Protein AF-A0AAN8IWF1-F1 (afdb_monomer_lite)

Secondary structure (DSSP, 8-state):
---------TT--BTTTB--HHHHHHHHHHHHH-TT---EEE--GGGS-GGGHHHHHHHHHHHHHHTT--TT--EEE--SSS--HHHHHHHHHHHHHH-----------

Sequence (109 aa):
SCCIFYLFIQKVVNASSGIQPQTSEHLLLCSIFCPNKVVIVLNKTDLVKKDEIPAITRKVRKALVALGILENSPIVPLSLVNHTDSTLTELLEVLQNAIFEPHREVSTR

Structure (mmCIF, N/CA/C/O backbone):
data_AF-A0AAN8IWF1-F1
#
_entry.id   AF-A0AAN8IWF1-F1
#
loop_
_atom_site.group_PDB
_atom_site.id
_atom_site.type_symbol
_atom_site.label_atom_id
_atom_site.label_alt_id
_atom_site.label_comp_id
_atom_site.label_asym_id
_atom_site.label_entity_id
_atom_site.label_seq_id
_atom_site.pdbx_PDB_ins_code
_atom_site.Cartn_x
_atom_site.Cartn_y
_atom_site.Cartn_z
_atom_site.occupancy
_atom_site.B_iso_or_equiv
_atom_site.auth_seq_id
_atom_site.auth_comp_id
_a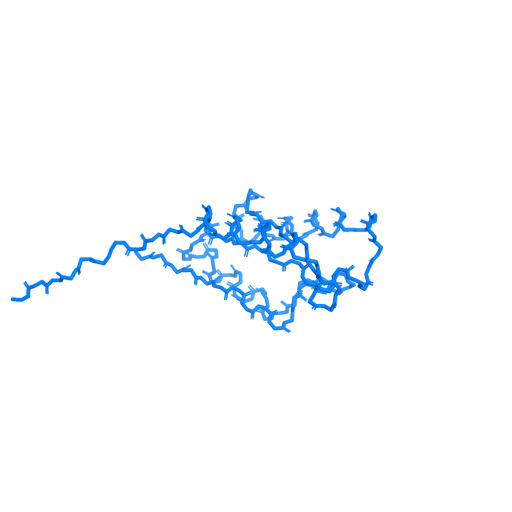tom_site.auth_asym_id
_atom_site.auth_atom_id
_atom_site.pdbx_PDB_model_num
ATOM 1 N N . SER A 1 1 ? -3.160 10.793 21.077 1.00 34.44 1 SER A N 1
ATOM 2 C CA . SER A 1 1 ? -2.132 9.759 20.842 1.00 34.44 1 SER A CA 1
ATOM 3 C C . SER A 1 1 ? -2.147 9.341 19.383 1.00 34.44 1 SER A C 1
ATOM 5 O O . SER A 1 1 ? -3.028 8.599 18.982 1.00 34.44 1 SER A O 1
ATOM 7 N N . CYS A 1 2 ? -1.259 9.901 18.561 1.00 35.41 2 CYS A N 1
ATOM 8 C CA . CYS A 1 2 ? -1.181 9.610 17.129 1.00 35.41 2 CYS A CA 1
ATOM 9 C C . CYS A 1 2 ? 0.182 8.974 16.869 1.00 35.41 2 CYS A C 1
ATOM 11 O O . CYS A 1 2 ? 1.195 9.668 16.902 1.00 35.41 2 CYS A O 1
ATOM 13 N N . CYS A 1 3 ? 0.215 7.656 16.693 1.00 37.66 3 CYS A N 1
ATOM 14 C CA . CYS A 1 3 ? 1.441 6.975 16.315 1.00 37.66 3 CYS A CA 1
ATOM 15 C C . CYS A 1 3 ? 1.623 7.149 14.809 1.00 37.66 3 CYS A C 1
ATOM 17 O O . CYS A 1 3 ? 1.001 6.444 14.020 1.00 37.66 3 CYS A O 1
ATOM 19 N N . ILE A 1 4 ? 2.463 8.101 14.406 1.00 40.66 4 ILE A N 1
ATOM 20 C CA . ILE A 1 4 ? 3.028 8.106 13.057 1.00 40.66 4 ILE A CA 1
ATOM 21 C C . ILE A 1 4 ? 4.059 6.980 13.057 1.00 40.66 4 ILE A C 1
ATOM 23 O O . ILE A 1 4 ? 5.245 7.200 13.298 1.00 40.66 4 ILE A O 1
ATOM 27 N N . PHE A 1 5 ? 3.603 5.743 12.869 1.00 42.16 5 PHE A N 1
ATOM 28 C CA . PHE A 1 5 ? 4.525 4.683 12.512 1.00 42.16 5 PHE A CA 1
ATOM 29 C C . PHE A 1 5 ? 4.904 4.936 11.061 1.00 42.16 5 PHE A C 1
ATOM 31 O O . PHE A 1 5 ? 4.207 4.534 10.131 1.00 42.16 5 PHE A O 1
ATOM 38 N N . TYR A 1 6 ? 6.028 5.642 10.890 1.00 40.88 6 TYR A N 1
ATOM 39 C CA . TYR A 1 6 ? 6.874 5.452 9.726 1.00 40.88 6 TYR A CA 1
ATOM 40 C C . TYR A 1 6 ? 7.138 3.963 9.675 1.00 40.88 6 TYR A C 1
ATOM 42 O O . TYR A 1 6 ? 7.939 3.417 10.434 1.00 40.88 6 TYR A O 1
ATOM 50 N N . LEU A 1 7 ? 6.375 3.299 8.826 1.00 37.69 7 LEU A N 1
ATOM 51 C CA . LEU A 1 7 ? 6.566 1.916 8.507 1.00 37.69 7 LEU A CA 1
ATOM 52 C C . LEU A 1 7 ? 7.874 1.876 7.704 1.00 37.69 7 LEU A C 1
ATOM 54 O O . LEU A 1 7 ? 7.876 1.841 6.476 1.00 37.69 7 LEU A O 1
ATOM 58 N N . PHE A 1 8 ? 9.003 1.951 8.417 1.00 32.53 8 PHE A N 1
ATOM 59 C CA . PHE A 1 8 ? 10.339 1.629 7.934 1.00 32.53 8 PHE A CA 1
ATOM 60 C C . PHE A 1 8 ? 10.334 0.121 7.714 1.00 32.53 8 PHE A C 1
ATOM 62 O O . PHE A 1 8 ? 10.904 -0.672 8.464 1.00 32.53 8 PHE A O 1
ATOM 69 N N . ILE A 1 9 ? 9.587 -0.301 6.697 1.00 35.97 9 ILE A N 1
ATOM 70 C CA . ILE A 1 9 ? 9.615 -1.667 6.249 1.00 35.97 9 ILE A CA 1
ATOM 71 C C . ILE A 1 9 ? 10.979 -1.831 5.563 1.00 35.97 9 ILE A C 1
ATOM 73 O O . ILE A 1 9 ? 11.116 -1.684 4.352 1.00 35.97 9 ILE A O 1
ATOM 77 N N . GLN A 1 10 ? 12.001 -2.189 6.339 1.00 32.75 10 GLN A N 1
ATOM 78 C CA . GLN A 1 10 ? 13.309 -2.619 5.828 1.00 32.75 10 GLN A CA 1
ATOM 79 C C . GLN A 1 10 ? 13.187 -3.823 4.863 1.00 32.75 10 GLN A C 1
ATOM 81 O O . GLN A 1 10 ? 14.111 -4.134 4.114 1.00 32.75 10 GLN A O 1
ATOM 86 N N . LYS A 1 11 ? 12.021 -4.482 4.811 1.00 34.47 11 LYS A N 1
ATOM 87 C CA . LYS A 1 11 ? 11.655 -5.494 3.810 1.00 34.47 11 LYS A CA 1
ATOM 88 C C . LYS A 1 11 ? 10.257 -5.273 3.247 1.00 34.47 11 LYS A C 1
ATOM 90 O O . LYS A 1 11 ? 9.315 -5.963 3.633 1.00 34.47 11 LYS A O 1
ATOM 95 N N . VAL A 1 12 ? 10.105 -4.208 2.452 1.00 45.94 12 VAL A N 1
ATOM 96 C CA . VAL A 1 12 ? 8.838 -3.859 1.789 1.00 45.94 12 VAL A CA 1
ATOM 97 C C . VAL A 1 12 ? 8.263 -5.117 1.168 1.00 45.94 12 VAL A C 1
ATOM 99 O O . VAL A 1 12 ? 9.041 -5.963 0.723 1.00 45.94 12 VAL A O 1
ATOM 102 N N . VAL A 1 13 ? 6.926 -5.224 1.168 1.00 48.59 13 VAL A N 1
ATOM 103 C CA . VAL A 1 13 ? 6.169 -6.062 0.234 1.00 48.59 13 VAL A CA 1
ATOM 104 C C . VAL A 1 13 ? 6.947 -6.128 -1.068 1.00 48.59 13 VAL A C 1
ATOM 106 O O . VAL A 1 13 ? 6.933 -5.183 -1.855 1.00 48.59 13 VAL A O 1
ATOM 109 N N . ASN A 1 14 ? 7.721 -7.193 -1.246 1.00 51.78 14 ASN A N 1
ATOM 110 C CA . ASN A 1 14 ? 8.544 -7.281 -2.427 1.00 51.78 14 ASN A CA 1
ATOM 111 C C . ASN A 1 14 ? 7.519 -7.403 -3.541 1.00 51.78 14 ASN A C 1
ATOM 113 O O . ASN A 1 14 ? 6.623 -8.246 -3.450 1.00 51.78 14 ASN A O 1
ATOM 117 N N . ALA A 1 15 ? 7.590 -6.541 -4.543 1.00 52.22 15 ALA A N 1
ATOM 118 C CA . ALA A 1 15 ? 6.641 -6.569 -5.640 1.00 52.22 15 ALA A CA 1
ATOM 119 C C . ALA A 1 15 ? 6.571 -7.989 -6.268 1.00 52.22 15 ALA A C 1
ATOM 121 O O . ALA A 1 15 ? 5.514 -8.439 -6.701 1.00 52.22 15 ALA A O 1
ATOM 122 N N . SER A 1 16 ? 7.667 -8.750 -6.147 1.00 52.53 16 SER A N 1
ATOM 123 C CA . SER A 1 16 ? 7.775 -10.179 -6.457 1.00 52.53 16 SER A CA 1
ATOM 124 C C . SER A 1 16 ? 7.297 -11.161 -5.357 1.00 52.53 16 SER A C 1
ATOM 126 O O . SER A 1 16 ? 6.854 -12.257 -5.688 1.00 52.53 16 SER A O 1
ATOM 128 N N . SER A 1 17 ? 7.366 -10.825 -4.059 1.00 56.25 17 SER A N 1
ATOM 129 C CA . SER A 1 17 ? 7.201 -11.788 -2.940 1.00 56.25 17 SER A CA 1
ATOM 130 C C . SER A 1 17 ? 6.068 -11.486 -1.942 1.00 56.25 17 SER A C 1
ATOM 132 O O . SER A 1 17 ? 5.880 -12.253 -1.002 1.00 56.25 17 SER A O 1
ATOM 134 N N . GLY A 1 18 ? 5.296 -10.408 -2.115 1.00 62.03 18 GLY A N 1
ATOM 135 C CA . GLY A 1 18 ? 4.153 -10.096 -1.244 1.00 62.03 18 GLY A CA 1
ATOM 136 C C . GLY A 1 18 ? 4.532 -9.661 0.182 1.00 62.03 18 GLY A C 1
ATOM 137 O O . GLY A 1 18 ? 5.675 -9.289 0.447 1.00 62.03 18 GLY A O 1
ATOM 138 N N . ILE A 1 19 ? 3.548 -9.653 1.093 1.00 65.31 19 ILE A N 1
ATOM 139 C CA . ILE A 1 19 ? 3.676 -9.148 2.476 1.00 65.31 19 ILE A CA 1
ATOM 140 C C . ILE A 1 19 ? 4.532 -10.099 3.319 1.00 65.31 19 ILE A C 1
ATOM 142 O O . ILE A 1 19 ? 4.273 -11.298 3.366 1.00 65.31 19 ILE A O 1
ATOM 146 N N . GLN A 1 20 ? 5.553 -9.560 3.986 1.00 69.38 20 GLN A N 1
ATOM 147 C CA . GLN A 1 20 ? 6.478 -10.332 4.820 1.00 69.38 20 GLN A CA 1
ATOM 148 C C . GLN A 1 20 ? 5.949 -10.483 6.262 1.00 69.38 20 GLN A C 1
ATOM 150 O O . GLN A 1 20 ? 5.217 -9.607 6.721 1.00 69.38 20 GLN A O 1
ATOM 155 N N . PRO A 1 21 ? 6.354 -11.521 7.023 1.00 66.06 21 PRO A N 1
ATOM 156 C CA . PRO A 1 21 ? 5.869 -11.753 8.393 1.00 66.06 21 PRO A CA 1
ATOM 157 C C . PRO A 1 21 ? 6.037 -10.543 9.328 1.00 66.06 21 PRO A C 1
ATOM 159 O O . PRO A 1 21 ? 5.099 -10.153 10.015 1.00 66.06 21 PRO A O 1
ATOM 162 N N . GLN A 1 22 ? 7.191 -9.869 9.264 1.00 65.81 22 GLN A N 1
ATOM 163 C CA . GLN A 1 22 ? 7.459 -8.652 10.042 1.00 65.81 22 GLN A CA 1
ATOM 164 C C . GLN A 1 22 ? 6.539 -7.482 9.646 1.00 65.81 22 GLN A C 1
ATOM 166 O O . GLN A 1 22 ? 6.186 -6.644 10.474 1.00 65.81 22 GLN A O 1
ATOM 171 N N . THR A 1 23 ? 6.149 -7.405 8.371 1.00 67.25 23 THR A N 1
ATOM 172 C CA . THR A 1 23 ? 5.182 -6.415 7.882 1.00 67.25 23 THR A CA 1
ATOM 173 C C . THR A 1 23 ? 3.797 -6.701 8.450 1.00 67.25 23 THR A C 1
ATOM 175 O O . THR A 1 23 ? 3.120 -5.771 8.873 1.00 67.25 23 THR A O 1
ATOM 178 N N . SER A 1 24 ? 3.396 -7.971 8.528 1.00 71.12 24 SER A N 1
ATOM 179 C CA . SER A 1 24 ? 2.113 -8.372 9.112 1.00 71.12 24 SER A CA 1
ATOM 180 C C . SER A 1 24 ? 2.001 -8.008 10.596 1.00 71.12 24 SER A C 1
ATOM 182 O O . SER A 1 24 ? 0.965 -7.492 11.004 1.00 71.12 24 SER A O 1
ATOM 184 N N . GLU A 1 25 ? 3.060 -8.201 11.390 1.00 71.75 25 GLU A N 1
ATOM 185 C CA . GLU A 1 25 ? 3.076 -7.823 12.816 1.00 71.75 25 GLU A CA 1
ATOM 186 C C . GLU A 1 25 ? 2.897 -6.312 13.021 1.00 71.75 25 GLU A C 1
ATOM 188 O O . GLU A 1 25 ? 2.057 -5.880 13.813 1.00 71.75 25 GLU A O 1
ATOM 193 N N . HIS A 1 26 ? 3.630 -5.489 12.267 1.00 70.44 26 HIS A N 1
ATOM 194 C CA . HIS A 1 26 ? 3.481 -4.035 12.358 1.00 70.44 26 HIS A CA 1
ATOM 195 C C . HIS A 1 26 ? 2.109 -3.559 11.875 1.00 70.44 26 HIS A C 1
ATOM 197 O O . HIS A 1 26 ? 1.531 -2.652 12.473 1.00 70.44 26 HIS A O 1
ATOM 203 N N . LEU A 1 27 ? 1.567 -4.166 10.815 1.00 71.25 27 LEU A N 1
ATOM 204 C CA . LEU A 1 27 ? 0.229 -3.836 10.326 1.00 71.25 27 LEU A CA 1
ATOM 205 C C . LEU A 1 27 ? -0.858 -4.221 11.336 1.00 71.25 27 LEU A C 1
ATOM 207 O O . LEU A 1 27 ? -1.814 -3.466 11.499 1.00 71.25 27 LEU A O 1
ATOM 211 N N . LEU A 1 28 ? -0.697 -5.333 12.060 1.00 75.31 28 LEU A N 1
ATOM 212 C CA . LEU A 1 28 ? -1.608 -5.720 13.138 1.00 75.31 28 LEU A CA 1
ATOM 213 C C . LEU A 1 28 ? -1.613 -4.682 14.270 1.00 75.31 28 LEU A C 1
ATOM 215 O O . LEU A 1 28 ? -2.679 -4.264 14.715 1.00 75.31 28 LEU A O 1
ATOM 219 N N . LEU A 1 29 ? -0.440 -4.200 14.691 1.00 74.56 29 LEU A N 1
ATOM 220 C CA . LEU A 1 29 ? -0.351 -3.110 15.670 1.00 74.56 29 LEU A CA 1
ATOM 221 C C . LEU A 1 29 ? -1.014 -1.828 15.143 1.00 74.56 29 LEU A C 1
ATOM 223 O O . LEU A 1 29 ? -1.774 -1.181 15.863 1.00 74.56 29 LEU A O 1
ATOM 227 N N . CYS A 1 30 ? -0.776 -1.475 13.877 1.00 71.56 30 CYS A N 1
ATOM 228 C CA . CYS A 1 30 ? -1.394 -0.299 13.262 1.00 71.56 30 CYS A CA 1
ATOM 229 C C . CYS A 1 30 ? -2.922 -0.408 13.219 1.00 71.56 30 CYS A C 1
ATOM 231 O O . CYS A 1 30 ? -3.594 0.577 13.502 1.00 71.56 30 CYS A O 1
ATOM 233 N N . SER A 1 31 ?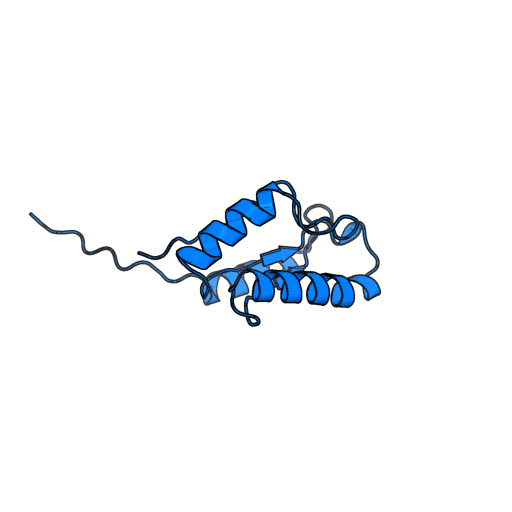 -3.464 -1.590 12.926 1.00 72.88 31 SER A N 1
ATOM 234 C CA . SER A 1 31 ? -4.906 -1.850 12.950 1.00 72.88 31 SER A CA 1
ATOM 235 C C . SER A 1 31 ? -5.532 -1.579 14.321 1.00 72.88 31 SER A C 1
ATOM 237 O O . SER A 1 31 ? -6.608 -0.994 14.414 1.00 72.88 31 SER A O 1
ATOM 239 N N . ILE A 1 32 ? -4.829 -1.934 15.398 1.00 76.38 32 ILE A N 1
ATOM 240 C CA . ILE A 1 32 ? -5.330 -1.757 16.764 1.00 76.38 32 ILE A CA 1
ATOM 241 C C . ILE A 1 32 ? -5.235 -0.290 17.204 1.00 76.38 32 ILE A C 1
ATOM 243 O O . ILE A 1 32 ? -6.171 0.245 17.795 1.00 76.38 32 ILE A O 1
ATOM 247 N N . PHE A 1 33 ? -4.107 0.374 16.936 1.00 74.06 33 PHE A N 1
ATOM 248 C CA . PHE A 1 33 ? -3.837 1.703 17.493 1.00 74.06 33 PHE A CA 1
ATOM 249 C C . PHE A 1 33 ? -4.257 2.862 16.589 1.00 74.06 33 PHE A C 1
ATOM 251 O O . PHE A 1 33 ? -4.647 3.915 17.093 1.00 74.06 33 PHE A O 1
ATOM 258 N N . CYS A 1 34 ? -4.109 2.725 15.272 1.00 70.25 34 CYS A N 1
ATOM 259 C CA . CYS A 1 34 ? -4.245 3.812 14.299 1.00 70.25 34 CYS A CA 1
ATOM 260 C C . CYS A 1 34 ? -4.700 3.295 12.909 1.00 70.25 34 CYS A C 1
ATOM 262 O O . CYS A 1 34 ? -4.051 3.615 11.909 1.00 70.25 34 CYS A O 1
ATOM 264 N N . PRO A 1 35 ? -5.822 2.552 12.794 1.00 72.50 35 PRO A N 1
ATOM 265 C CA . PRO A 1 35 ? -6.235 1.910 11.535 1.00 72.50 35 PRO A CA 1
ATOM 266 C C . PRO A 1 35 ? -6.510 2.908 10.400 1.00 72.50 35 PRO A C 1
ATOM 268 O O . PRO A 1 35 ? -6.444 2.561 9.221 1.00 72.50 35 PRO A O 1
ATOM 271 N N . ASN A 1 36 ? -6.779 4.167 10.758 1.00 71.31 36 ASN A N 1
ATOM 272 C CA . ASN A 1 36 ? -7.151 5.222 9.821 1.00 71.31 36 ASN A CA 1
ATOM 273 C C . ASN A 1 36 ? -5.966 6.092 9.377 1.00 71.31 36 ASN A C 1
ATOM 275 O O . ASN A 1 36 ? -6.149 7.003 8.574 1.00 71.31 36 ASN A O 1
ATOM 279 N N . LYS A 1 37 ? -4.767 5.867 9.929 1.00 72.81 37 LYS A N 1
ATOM 280 C CA . LYS A 1 37 ? -3.593 6.733 9.737 1.00 72.81 37 LYS A CA 1
ATOM 281 C C . LYS A 1 37 ? -2.375 5.928 9.297 1.00 72.81 37 LYS A C 1
ATOM 283 O O . LYS A 1 37 ? -1.320 5.979 9.920 1.00 72.81 37 LYS A O 1
ATOM 288 N N . VAL A 1 38 ? -2.546 5.157 8.227 1.00 75.06 38 VAL A N 1
ATOM 289 C CA . VAL A 1 38 ? -1.495 4.305 7.664 1.00 75.06 38 VAL A CA 1
ATOM 290 C C . VAL A 1 38 ? -1.188 4.751 6.240 1.00 75.06 38 VAL A C 1
ATOM 292 O O . VAL A 1 38 ? -2.082 4.762 5.394 1.00 75.06 38 VAL A O 1
ATOM 295 N N . VAL A 1 39 ? 0.080 5.080 5.988 1.00 79.19 39 VAL A N 1
ATOM 296 C CA . VAL A 1 39 ? 0.647 5.298 4.651 1.00 79.19 39 VAL A CA 1
ATOM 297 C C . VAL A 1 39 ? 1.505 4.089 4.311 1.00 79.19 39 VAL A C 1
ATOM 299 O O . VAL A 1 39 ? 2.345 3.679 5.112 1.00 79.19 39 VAL A O 1
ATOM 302 N N . ILE A 1 40 ? 1.302 3.511 3.131 1.00 80.75 40 ILE A N 1
ATOM 303 C CA . ILE A 1 40 ? 2.073 2.363 2.662 1.00 80.75 40 ILE A CA 1
ATOM 304 C C . ILE A 1 40 ? 2.978 2.796 1.522 1.00 80.75 40 ILE A C 1
ATOM 306 O O . ILE A 1 40 ? 2.552 3.438 0.568 1.00 80.75 40 ILE A O 1
ATOM 310 N N . VAL A 1 41 ? 4.233 2.380 1.596 1.00 81.50 41 VAL A N 1
ATOM 311 C CA . VAL A 1 41 ? 5.213 2.581 0.535 1.00 81.50 41 VAL A CA 1
ATOM 312 C C . VAL A 1 41 ? 5.529 1.231 -0.098 1.00 81.50 41 VAL A C 1
ATOM 314 O O . VAL A 1 41 ? 5.955 0.308 0.597 1.00 81.50 41 VAL A O 1
ATOM 317 N N . LEU A 1 42 ? 5.342 1.112 -1.415 1.00 79.19 42 LEU A N 1
ATOM 318 C CA . LEU A 1 42 ? 5.766 -0.048 -2.202 1.00 79.19 42 LEU A CA 1
ATOM 319 C C . LEU A 1 42 ? 7.133 0.240 -2.820 1.00 79.19 42 LEU A C 1
ATOM 321 O O . LEU A 1 42 ? 7.227 0.790 -3.908 1.00 79.19 42 LEU A O 1
ATOM 325 N N . ASN A 1 43 ? 8.198 -0.112 -2.112 1.00 76.19 43 ASN A N 1
ATOM 326 C CA . ASN A 1 43 ? 9.573 -0.032 -2.592 1.00 76.19 43 ASN A CA 1
ATOM 327 C C . ASN A 1 43 ? 9.931 -1.179 -3.565 1.00 76.19 43 ASN A C 1
ATOM 329 O O . ASN A 1 43 ? 9.258 -2.209 -3.615 1.00 76.19 43 ASN A O 1
ATOM 333 N N . LYS A 1 44 ? 11.061 -1.032 -4.265 1.00 75.88 44 LYS A N 1
ATOM 334 C CA . LYS A 1 44 ? 11.626 -1.979 -5.242 1.00 75.88 44 LYS A CA 1
ATOM 335 C C . LYS A 1 44 ? 10.733 -2.216 -6.457 1.00 75.88 44 LYS A C 1
ATOM 337 O O . LYS A 1 44 ? 10.697 -3.308 -7.021 1.00 75.88 44 LYS A O 1
ATOM 342 N N . THR A 1 45 ? 9.988 -1.190 -6.856 1.00 79.06 45 THR A N 1
ATOM 343 C CA . THR A 1 45 ? 9.156 -1.236 -8.069 1.00 79.06 45 THR A CA 1
ATOM 344 C C . THR A 1 45 ? 9.977 -1.415 -9.346 1.00 79.06 45 THR A C 1
ATOM 346 O O . THR A 1 45 ? 9.433 -1.862 -10.346 1.00 79.06 45 THR A O 1
ATOM 349 N N . ASP A 1 46 ? 11.289 -1.165 -9.298 1.00 77.50 46 ASP A N 1
ATOM 350 C CA . ASP A 1 46 ? 12.255 -1.485 -10.355 1.00 77.50 46 ASP A CA 1
ATOM 351 C C . ASP A 1 46 ? 12.380 -2.989 -10.654 1.00 77.50 46 ASP A C 1
ATOM 353 O O . ASP A 1 46 ? 12.755 -3.357 -11.764 1.00 77.50 46 ASP A O 1
ATOM 357 N N . LEU A 1 47 ? 12.031 -3.863 -9.702 1.00 78.62 47 LEU A N 1
ATOM 358 C CA . LEU A 1 47 ? 12.109 -5.319 -9.871 1.00 78.62 47 LEU A CA 1
ATOM 359 C C . LEU A 1 47 ? 10.875 -5.931 -10.551 1.00 78.62 47 LEU A C 1
ATOM 361 O O . LEU A 1 47 ? 10.832 -7.145 -10.753 1.00 78.62 47 LEU A O 1
ATOM 365 N N . VAL A 1 48 ? 9.859 -5.128 -10.874 1.00 78.12 48 VAL A N 1
ATOM 366 C CA . VAL A 1 48 ? 8.616 -5.583 -11.516 1.00 78.12 48 VAL A CA 1
ATOM 367 C C . VAL A 1 48 ? 8.258 -4.710 -12.708 1.00 78.12 48 VAL A C 1
ATOM 369 O O . VAL A 1 48 ? 8.697 -3.567 -12.824 1.00 78.12 48 VAL A O 1
ATOM 372 N N . LYS A 1 49 ? 7.438 -5.234 -13.622 1.00 80.06 49 LYS A N 1
ATOM 373 C CA . LYS A 1 49 ? 6.984 -4.449 -14.773 1.00 80.06 49 LYS A CA 1
ATOM 374 C C . LYS A 1 49 ? 5.947 -3.419 -14.327 1.00 80.06 49 LYS A C 1
ATOM 376 O O . LYS A 1 49 ? 5.139 -3.682 -13.437 1.00 80.06 49 LYS A O 1
ATOM 381 N N . LYS A 1 50 ? 5.914 -2.259 -14.993 1.00 81.50 50 LYS A N 1
ATOM 382 C CA . LYS A 1 50 ? 4.954 -1.180 -14.686 1.00 81.50 50 LYS A CA 1
ATOM 383 C C . LYS A 1 50 ? 3.498 -1.658 -14.711 1.00 81.50 50 LYS A C 1
ATOM 385 O O . LYS A 1 50 ? 2.724 -1.273 -13.841 1.00 81.50 50 LYS A O 1
ATOM 390 N N . ASP A 1 51 ? 3.156 -2.558 -15.630 1.00 86.50 51 ASP A N 1
ATOM 391 C CA . ASP A 1 51 ? 1.802 -3.114 -15.764 1.00 86.50 51 ASP A CA 1
ATOM 392 C C . ASP A 1 51 ? 1.411 -4.063 -14.615 1.00 86.50 51 ASP A C 1
ATOM 394 O O . ASP A 1 51 ? 0.230 -4.338 -14.396 1.00 86.50 51 ASP A O 1
ATOM 398 N N . GLU A 1 52 ? 2.384 -4.554 -13.841 1.00 82.50 52 GLU A N 1
ATOM 399 C CA . GLU A 1 52 ? 2.148 -5.415 -12.677 1.00 82.50 52 GLU A CA 1
ATOM 400 C C . GLU A 1 52 ? 1.871 -4.605 -11.404 1.00 82.50 52 GLU A C 1
ATOM 402 O O . GLU A 1 52 ? 1.205 -5.102 -10.489 1.00 82.50 52 GLU A O 1
ATOM 407 N N . ILE A 1 53 ? 2.316 -3.343 -11.353 1.00 82.94 53 ILE A N 1
ATOM 408 C CA . ILE A 1 53 ? 2.155 -2.457 -10.191 1.00 82.94 53 ILE A CA 1
ATOM 409 C C . ILE A 1 53 ? 0.678 -2.338 -9.775 1.00 82.94 53 ILE A C 1
ATOM 411 O O . ILE A 1 53 ? 0.391 -2.586 -8.603 1.00 82.94 53 ILE A O 1
ATOM 415 N N . PRO A 1 54 ? -0.297 -2.074 -10.673 1.00 87.50 54 PRO A N 1
ATOM 416 C CA . PRO A 1 54 ? -1.708 -2.001 -10.285 1.00 87.50 54 PRO A CA 1
ATOM 417 C C . PRO A 1 54 ? -2.234 -3.301 -9.659 1.00 87.50 54 PRO A C 1
ATOM 419 O O . PRO A 1 54 ? -3.010 -3.276 -8.699 1.00 87.50 54 PRO A O 1
ATOM 422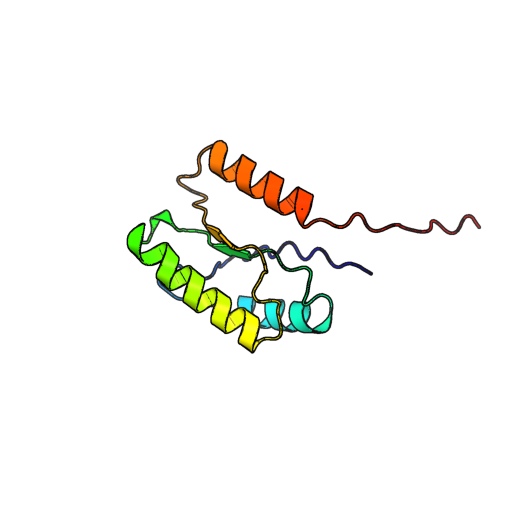 N N . ALA A 1 55 ? -1.799 -4.456 -10.170 1.00 85.12 55 ALA A N 1
ATOM 423 C CA . ALA A 1 55 ? -2.213 -5.754 -9.648 1.00 85.12 55 ALA A CA 1
ATOM 424 C C . ALA A 1 55 ? -1.637 -6.013 -8.247 1.00 85.12 55 ALA A C 1
ATOM 426 O O . ALA A 1 55 ? -2.345 -6.536 -7.380 1.00 85.12 55 ALA A O 1
ATOM 427 N N . ILE A 1 56 ? -0.382 -5.624 -8.014 1.00 82.94 56 ILE A N 1
ATOM 428 C CA . ILE A 1 56 ? 0.297 -5.724 -6.717 1.00 82.94 56 ILE A CA 1
ATOM 429 C C . ILE A 1 56 ? -0.343 -4.768 -5.711 1.00 82.94 56 ILE A C 1
ATOM 431 O O . ILE A 1 56 ? -0.733 -5.202 -4.628 1.00 82.94 56 ILE A O 1
ATOM 435 N N . THR A 1 57 ? -0.561 -3.508 -6.091 1.00 84.19 57 THR A N 1
ATOM 436 C CA . THR A 1 57 ? -1.253 -2.505 -5.268 1.00 84.19 57 THR A CA 1
ATOM 437 C C . THR A 1 57 ? -2.630 -2.999 -4.834 1.00 84.19 57 THR A C 1
ATOM 439 O O . THR A 1 57 ? -2.977 -2.920 -3.655 1.00 84.19 57 THR A O 1
ATOM 442 N N . ARG A 1 58 ? -3.399 -3.609 -5.746 1.00 86.94 58 ARG A N 1
ATOM 443 C CA . ARG A 1 58 ? -4.702 -4.205 -5.420 1.00 86.94 58 ARG A CA 1
ATOM 444 C C . ARG A 1 58 ? -4.590 -5.358 -4.418 1.00 86.94 58 ARG A C 1
ATOM 446 O O . ARG A 1 58 ? -5.441 -5.476 -3.539 1.00 86.94 58 ARG A O 1
ATOM 453 N N . LYS A 1 59 ? -3.571 -6.219 -4.532 1.00 83.38 59 LYS A N 1
ATOM 454 C CA . LYS A 1 59 ? -3.331 -7.310 -3.566 1.00 83.38 59 LYS A CA 1
ATOM 455 C C . LYS A 1 59 ? -3.000 -6.760 -2.180 1.00 83.38 59 LYS A C 1
ATOM 457 O O . LYS A 1 59 ? -3.576 -7.219 -1.199 1.00 83.38 59 LYS A O 1
ATOM 462 N N . VAL A 1 60 ? -2.121 -5.762 -2.114 1.00 82.56 60 VAL A N 1
ATOM 463 C CA . VAL A 1 60 ? -1.749 -5.097 -0.858 1.00 82.56 60 VAL A CA 1
ATOM 464 C C . VAL A 1 60 ? -2.973 -4.456 -0.218 1.00 82.56 60 VAL A C 1
ATOM 466 O O . VAL A 1 60 ? -3.247 -4.719 0.946 1.00 82.56 60 VAL A O 1
ATOM 469 N N . ARG A 1 61 ? -3.775 -3.717 -0.989 1.00 85.56 61 ARG A N 1
ATOM 470 C CA . ARG A 1 61 ? -5.011 -3.095 -0.499 1.00 85.56 61 ARG A CA 1
ATOM 471 C C . ARG A 1 61 ? -5.980 -4.109 0.114 1.00 85.56 61 ARG A C 1
ATOM 473 O O . ARG A 1 61 ? -6.464 -3.890 1.217 1.00 85.56 61 ARG A O 1
ATOM 480 N N . LYS A 1 62 ? -6.201 -5.255 -0.539 1.00 85.06 62 LYS A N 1
ATOM 481 C CA . LYS A 1 62 ? -7.040 -6.331 0.021 1.00 85.06 62 LYS A CA 1
ATOM 482 C C . LYS A 1 62 ? -6.514 -6.853 1.358 1.00 85.06 62 LYS A C 1
ATOM 484 O O . LYS A 1 62 ? -7.304 -7.112 2.259 1.00 85.06 62 LYS A O 1
ATOM 489 N N . ALA A 1 63 ? -5.199 -7.002 1.491 1.00 81.12 63 ALA A N 1
ATOM 490 C CA . ALA A 1 63 ? -4.596 -7.447 2.740 1.00 81.12 63 ALA A CA 1
ATOM 491 C C . ALA A 1 63 ? -4.718 -6.399 3.857 1.00 81.12 63 ALA A C 1
ATOM 493 O O . ALA A 1 63 ? -4.981 -6.767 4.995 1.00 81.12 63 ALA A O 1
ATOM 494 N N . LEU A 1 64 ? -4.590 -5.106 3.538 1.00 81.69 64 LEU A N 1
ATOM 495 C CA . LEU A 1 64 ? -4.823 -4.021 4.500 1.00 81.69 64 LEU A CA 1
ATOM 496 C C . LEU A 1 64 ? -6.258 -4.058 5.038 1.00 81.69 64 LEU A C 1
ATOM 498 O O . LEU A 1 64 ? -6.455 -4.044 6.250 1.00 81.69 64 LEU A O 1
ATOM 502 N N . VAL A 1 65 ? -7.244 -4.196 4.147 1.00 86.19 65 VAL A N 1
ATOM 503 C CA . VAL A 1 65 ? -8.662 -4.299 4.529 1.00 86.19 65 VAL A CA 1
ATOM 504 C C . VAL A 1 65 ? -8.916 -5.533 5.394 1.00 86.19 65 VAL A C 1
ATOM 506 O O . VAL A 1 65 ? -9.604 -5.436 6.406 1.00 86.19 65 VAL A O 1
ATOM 509 N N . ALA A 1 66 ? -8.319 -6.680 5.054 1.00 82.88 66 ALA A N 1
ATOM 510 C CA . ALA A 1 66 ? -8.424 -7.897 5.863 1.00 82.88 66 ALA A CA 1
ATOM 511 C C . ALA A 1 66 ? -7.840 -7.728 7.277 1.00 82.88 66 ALA A C 1
ATOM 513 O O . ALA A 1 66 ? -8.283 -8.392 8.209 1.00 82.88 66 ALA A O 1
ATOM 514 N N . LEU A 1 67 ? -6.865 -6.831 7.439 1.00 77.94 67 LEU A N 1
ATOM 515 C CA . LEU A 1 67 ? -6.280 -6.485 8.729 1.00 77.94 67 LEU A CA 1
ATOM 516 C C . LEU A 1 67 ? -7.059 -5.390 9.467 1.00 77.94 67 LEU A C 1
ATOM 518 O O . LEU A 1 67 ? -6.675 -5.064 10.580 1.00 77.94 67 LEU A O 1
ATOM 522 N N . GLY A 1 68 ? -8.134 -4.828 8.903 1.00 81.25 68 GLY A N 1
ATOM 523 C CA . GLY A 1 68 ? -8.920 -3.746 9.513 1.00 81.25 68 GLY A CA 1
ATOM 524 C C . GLY A 1 68 ? -8.353 -2.339 9.287 1.00 81.25 68 GLY A C 1
ATOM 525 O O . GLY A 1 68 ? -8.790 -1.389 9.931 1.00 81.25 68 GLY A O 1
ATOM 526 N N . ILE A 1 69 ? -7.390 -2.189 8.375 1.00 81.38 69 ILE A N 1
ATOM 527 C CA . ILE A 1 69 ? -6.861 -0.888 7.945 1.00 81.38 69 ILE A CA 1
ATOM 528 C C . ILE A 1 69 ? -7.768 -0.319 6.847 1.00 81.38 69 ILE A C 1
ATOM 530 O O . ILE A 1 69 ? -8.315 -1.066 6.031 1.00 81.38 69 ILE A O 1
ATOM 534 N N . LEU A 1 70 ? -7.920 1.008 6.806 1.00 81.19 70 LEU A N 1
ATOM 535 C CA . LEU A 1 70 ? -8.754 1.673 5.805 1.00 81.19 70 LEU A CA 1
ATOM 536 C C . LEU A 1 70 ? -8.321 1.346 4.370 1.00 81.19 70 LEU A C 1
ATOM 538 O O . LEU A 1 70 ? -7.158 1.479 3.994 1.00 81.19 70 LEU A O 1
ATOM 542 N N . GLU A 1 71 ? -9.299 1.026 3.521 1.00 81.06 71 GLU A N 1
ATOM 543 C CA . GLU A 1 71 ? -9.067 0.773 2.094 1.00 81.06 71 GLU A CA 1
ATOM 544 C C . GLU A 1 71 ? -8.453 1.986 1.377 1.00 81.06 71 GLU A C 1
ATOM 546 O O . GLU A 1 71 ? -7.659 1.838 0.448 1.00 81.06 71 GLU A O 1
ATOM 551 N N . ASN A 1 72 ? -8.793 3.190 1.842 1.00 82.75 72 ASN A N 1
ATOM 552 C CA . ASN A 1 72 ? -8.338 4.455 1.274 1.00 82.75 72 ASN A CA 1
ATOM 553 C C . ASN A 1 72 ? -6.943 4.877 1.752 1.00 82.75 72 ASN A C 1
ATOM 555 O O . ASN A 1 72 ? -6.496 5.964 1.393 1.00 82.75 72 ASN A O 1
ATOM 559 N N . SER A 1 73 ? -6.250 4.041 2.533 1.00 82.31 73 SER A N 1
ATOM 560 C CA . SER A 1 73 ? -4.858 4.289 2.898 1.00 82.31 73 SER A CA 1
ATOM 561 C C . SER A 1 73 ? -4.009 4.540 1.643 1.00 82.31 73 SER A C 1
ATOM 563 O O . SER A 1 73 ? -4.062 3.739 0.698 1.00 82.31 73 SER A O 1
ATOM 565 N N . PRO A 1 74 ? -3.235 5.640 1.599 1.00 84.00 74 PRO A N 1
ATOM 566 C CA . PRO A 1 74 ? -2.400 5.954 0.452 1.00 84.00 74 PRO A CA 1
ATOM 567 C C . PRO A 1 74 ? -1.307 4.894 0.287 1.00 84.00 74 PRO A C 1
ATOM 569 O O 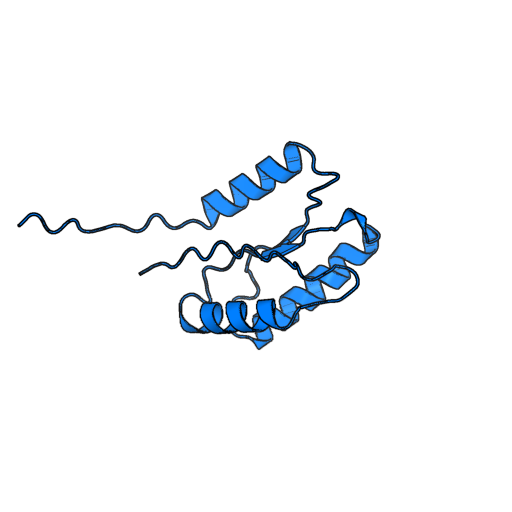. PRO A 1 74 ? -0.669 4.477 1.257 1.00 84.00 74 PRO A O 1
ATOM 572 N N . ILE A 1 75 ? -1.116 4.451 -0.957 1.00 84.44 75 ILE A N 1
ATOM 573 C CA . ILE A 1 75 ? -0.097 3.474 -1.345 1.00 84.44 75 ILE A CA 1
ATOM 574 C C . ILE A 1 75 ? 0.793 4.130 -2.400 1.00 84.44 75 ILE A C 1
ATOM 576 O O . ILE A 1 75 ? 0.334 4.357 -3.516 1.00 84.44 75 ILE A O 1
ATOM 580 N N . VAL A 1 76 ? 2.048 4.414 -2.053 1.00 84.00 76 VAL A N 1
ATOM 581 C CA . VAL A 1 76 ? 3.000 5.114 -2.927 1.00 84.00 76 VAL A CA 1
ATOM 582 C C . VAL A 1 76 ? 4.027 4.120 -3.478 1.00 84.00 76 VAL A C 1
ATOM 584 O O . VAL A 1 76 ? 4.840 3.597 -2.707 1.00 84.00 76 VAL A O 1
ATOM 587 N N . PRO A 1 77 ? 4.001 3.801 -4.784 1.00 81.19 77 PRO A N 1
ATOM 588 C CA . PRO A 1 77 ? 5.038 3.003 -5.422 1.00 81.19 77 PRO A CA 1
ATOM 589 C C . PRO A 1 77 ? 6.314 3.823 -5.616 1.00 81.19 77 PRO A C 1
ATOM 591 O O . PRO A 1 77 ? 6.281 4.906 -6.186 1.00 81.19 77 PRO A O 1
ATOM 594 N N . LEU A 1 78 ? 7.454 3.292 -5.176 1.00 82.75 78 LEU A N 1
ATOM 595 C CA . LEU A 1 78 ? 8.758 3.915 -5.384 1.00 82.75 78 LEU A CA 1
ATOM 596 C C . LEU A 1 78 ? 9.866 2.883 -5.596 1.00 82.75 78 LEU A C 1
ATOM 598 O O . LEU A 1 78 ? 9.726 1.695 -5.299 1.00 82.75 78 LEU A O 1
ATOM 602 N N . SER A 1 79 ? 10.980 3.329 -6.157 1.00 79.50 79 SER A N 1
ATOM 603 C CA . SER A 1 79 ? 12.217 2.558 -6.227 1.00 79.50 79 SER A CA 1
ATOM 604 C C . SER A 1 79 ? 13.299 3.377 -5.556 1.00 79.50 79 SER A C 1
ATOM 606 O O . SER A 1 79 ? 13.600 4.464 -6.023 1.00 79.50 79 SER A O 1
ATOM 608 N N . LEU A 1 80 ? 13.909 2.881 -4.479 1.00 71.94 80 LEU A N 1
ATOM 609 C CA . LEU A 1 80 ? 15.035 3.595 -3.867 1.00 71.94 80 LEU A CA 1
ATOM 610 C C . LEU A 1 80 ? 16.260 3.673 -4.791 1.00 71.94 80 LEU A C 1
ATOM 612 O O . LEU A 1 80 ? 17.073 4.574 -4.623 1.00 71.94 80 LEU A O 1
ATOM 616 N N . VAL A 1 81 ? 16.391 2.763 -5.760 1.00 73.88 81 VAL A N 1
ATOM 617 C CA . VAL A 1 81 ? 17.529 2.736 -6.694 1.00 73.88 81 VAL A CA 1
ATOM 618 C C . VAL A 1 81 ? 17.292 3.675 -7.876 1.00 73.88 81 VAL A C 1
ATOM 620 O O . VAL A 1 81 ? 18.195 4.408 -8.264 1.00 73.88 81 VAL A O 1
ATOM 623 N N . ASN A 1 82 ? 16.065 3.699 -8.403 1.00 74.75 82 ASN A N 1
ATOM 624 C CA . ASN A 1 82 ? 15.703 4.445 -9.610 1.00 74.75 82 ASN A CA 1
ATOM 625 C C . ASN A 1 82 ? 14.701 5.577 -9.313 1.00 74.75 82 ASN A C 1
ATOM 627 O O . ASN A 1 82 ? 13.840 5.868 -10.145 1.00 74.75 82 ASN A O 1
ATOM 631 N N . HIS A 1 83 ? 14.754 6.181 -8.122 1.00 76.50 83 HIS A N 1
ATOM 632 C CA . HIS A 1 83 ? 13.857 7.285 -7.776 1.00 76.50 83 HIS A CA 1
ATOM 633 C C . HIS A 1 83 ? 14.182 8.529 -8.605 1.00 76.50 83 HIS A C 1
ATOM 635 O O . HIS A 1 83 ? 15.339 8.814 -8.907 1.00 76.50 83 HIS A O 1
ATOM 641 N N . THR A 1 84 ? 13.145 9.290 -8.935 1.00 77.75 84 THR A N 1
ATOM 642 C CA . THR A 1 84 ? 13.270 10.653 -9.450 1.00 77.75 84 THR A CA 1
ATOM 643 C C . THR A 1 84 ? 12.840 11.641 -8.374 1.00 77.75 84 THR A C 1
ATOM 645 O O . THR A 1 84 ? 12.056 11.291 -7.486 1.00 77.75 84 THR A O 1
ATOM 648 N N . ASP A 1 85 ? 13.297 12.890 -8.476 1.00 77.50 85 ASP A N 1
ATOM 649 C CA . ASP A 1 85 ? 12.890 13.957 -7.551 1.00 77.50 85 ASP A CA 1
ATOM 650 C C . ASP A 1 85 ? 11.363 14.084 -7.473 1.00 77.50 85 ASP A C 1
ATOM 652 O O . ASP A 1 85 ? 10.808 14.232 -6.390 1.00 77.50 85 ASP A O 1
ATOM 656 N N . SER A 1 86 ? 10.666 13.891 -8.599 1.00 76.50 86 SER A N 1
ATOM 657 C CA . SER A 1 86 ? 9.201 13.893 -8.656 1.00 76.50 86 SER A CA 1
ATOM 658 C C . SER A 1 86 ? 8.540 12.832 -7.769 1.00 76.50 86 SER A C 1
ATOM 660 O O . SER A 1 86 ? 7.524 13.118 -7.143 1.00 76.50 86 SER A O 1
ATOM 662 N N . THR A 1 87 ? 9.106 11.624 -7.668 1.00 77.88 87 THR A N 1
ATOM 663 C CA . THR A 1 87 ? 8.561 10.558 -6.810 1.00 77.88 87 THR A CA 1
ATOM 664 C C . THR A 1 87 ? 8.776 10.874 -5.333 1.00 77.88 87 THR A C 1
ATOM 666 O O . THR A 1 87 ? 7.942 10.546 -4.491 1.00 77.88 87 THR A O 1
ATOM 669 N N . LEU A 1 88 ? 9.895 11.524 -5.002 1.00 81.12 88 LEU A N 1
ATOM 670 C CA . LEU A 1 88 ? 10.150 11.988 -3.642 1.00 81.12 88 LEU A CA 1
ATOM 671 C C . LEU A 1 88 ? 9.210 13.134 -3.267 1.00 81.12 88 LEU A C 1
ATOM 673 O O . LEU A 1 88 ? 8.693 13.139 -2.155 1.00 81.12 88 LEU A O 1
ATOM 677 N N . THR A 1 89 ? 8.941 14.062 -4.187 1.00 84.00 89 THR A N 1
ATOM 678 C CA . THR A 1 89 ? 7.950 15.125 -3.982 1.00 84.00 89 THR A CA 1
ATOM 679 C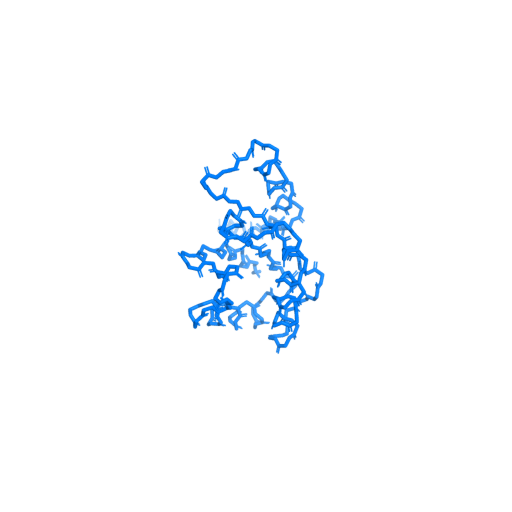 C . THR A 1 89 ? 6.556 14.547 -3.746 1.00 84.00 89 THR A C 1
ATOM 681 O O . THR A 1 89 ? 5.925 14.914 -2.761 1.00 84.00 89 THR A O 1
ATOM 684 N N . GLU A 1 90 ? 6.112 13.582 -4.557 1.00 83.19 90 GLU A N 1
ATOM 685 C CA . GLU A 1 90 ? 4.822 12.900 -4.364 1.00 83.19 90 GLU A CA 1
ATOM 686 C C . GLU A 1 90 ? 4.744 12.216 -2.989 1.00 83.19 90 GLU A C 1
ATOM 688 O O . GLU A 1 90 ? 3.754 12.352 -2.268 1.00 83.19 90 GLU A O 1
ATOM 693 N N . LEU A 1 91 ? 5.814 11.529 -2.571 1.00 82.56 91 LEU A N 1
ATOM 694 C CA . LEU A 1 91 ? 5.880 10.933 -1.238 1.00 82.56 91 LEU A CA 1
ATOM 695 C C . LEU A 1 91 ? 5.788 11.997 -0.137 1.00 82.56 91 LEU A C 1
ATOM 697 O O . LEU A 1 91 ? 5.072 11.795 0.842 1.00 82.56 91 LEU A O 1
ATOM 701 N N . LEU A 1 92 ? 6.499 13.118 -0.279 1.00 82.69 92 LEU A N 1
ATOM 702 C CA . LEU A 1 92 ? 6.462 14.216 0.686 1.00 82.69 92 LEU A CA 1
ATOM 703 C C . LEU A 1 92 ? 5.066 14.835 0.783 1.00 82.69 92 LEU A C 1
ATOM 705 O O . LEU A 1 92 ? 4.598 15.061 1.894 1.00 82.69 92 LEU A O 1
ATOM 709 N N . GLU A 1 93 ? 4.381 15.055 -0.336 1.00 85.06 93 GLU A N 1
ATOM 710 C CA . GLU A 1 93 ? 3.007 15.570 -0.361 1.00 85.06 93 GLU A CA 1
ATOM 711 C C . GLU A 1 93 ? 2.028 14.606 0.317 1.00 85.06 93 GLU A C 1
ATOM 713 O O . GLU A 1 93 ? 1.206 15.012 1.142 1.00 85.06 93 GLU A O 1
ATOM 718 N N . VAL A 1 94 ? 2.131 13.307 0.022 1.00 82.69 94 VAL A N 1
ATOM 719 C CA . VAL A 1 94 ? 1.307 12.278 0.672 1.00 82.69 94 VAL A CA 1
ATOM 720 C C . VAL A 1 94 ? 1.574 12.241 2.173 1.00 82.69 94 VAL A C 1
ATOM 722 O O . VAL A 1 94 ? 0.631 12.177 2.962 1.00 82.69 94 VAL A O 1
ATOM 725 N N . LEU A 1 95 ? 2.842 12.305 2.582 1.00 78.88 95 LEU A N 1
ATOM 726 C CA . LEU A 1 95 ? 3.211 12.348 3.992 1.00 78.88 95 LEU A CA 1
ATOM 727 C C . LEU A 1 95 ? 2.674 13.610 4.662 1.00 78.88 95 LEU A C 1
ATOM 729 O O . LEU A 1 95 ? 2.057 13.492 5.709 1.00 78.88 95 LEU A O 1
ATOM 733 N N . GLN A 1 96 ? 2.828 14.793 4.070 1.00 80.31 96 GLN A N 1
ATOM 734 C CA . GLN A 1 96 ? 2.304 16.040 4.637 1.00 80.31 96 GLN A CA 1
ATOM 735 C C . GLN A 1 96 ? 0.786 15.994 4.836 1.00 80.31 96 GLN A C 1
ATOM 737 O O . GLN A 1 96 ? 0.299 16.397 5.887 1.00 80.31 96 GLN A O 1
ATOM 742 N N . ASN A 1 97 ? 0.046 15.436 3.877 1.00 77.50 97 ASN A N 1
ATOM 743 C CA . ASN A 1 97 ? -1.407 15.292 3.984 1.00 77.50 97 ASN A CA 1
ATOM 744 C C . ASN A 1 97 ? -1.839 14.205 4.984 1.00 77.50 97 ASN A C 1
ATOM 746 O O . ASN A 1 97 ? -2.935 14.272 5.541 1.00 77.50 97 ASN A O 1
ATOM 750 N N . ALA A 1 98 ? -1.003 13.189 5.205 1.00 71.19 98 ALA A N 1
ATOM 751 C CA . ALA A 1 98 ? -1.293 12.091 6.125 1.00 71.19 98 ALA A CA 1
ATOM 752 C C . ALA A 1 98 ? -0.791 12.345 7.558 1.00 71.19 98 ALA A C 1
ATOM 754 O O . ALA A 1 98 ? -1.283 11.728 8.509 1.00 71.19 98 ALA A O 1
ATOM 755 N N . ILE A 1 99 ? 0.198 13.226 7.726 1.00 67.00 99 ILE A N 1
ATOM 756 C CA . ILE A 1 99 ? 0.779 13.578 9.016 1.00 67.00 99 ILE A CA 1
ATOM 757 C C . ILE A 1 99 ? -0.208 14.470 9.766 1.00 67.00 99 ILE A C 1
ATOM 759 O O . ILE A 1 99 ? -0.515 15.593 9.386 1.00 67.00 99 ILE A O 1
ATOM 763 N N . PHE A 1 100 ? -0.679 13.954 10.894 1.00 59.12 100 PHE A N 1
ATOM 764 C CA . PHE A 1 100 ? -1.354 14.745 11.908 1.00 59.12 100 PHE A CA 1
ATOM 765 C C . PHE A 1 100 ? -0.299 15.272 12.880 1.00 59.12 100 PHE A C 1
ATOM 767 O O . PHE A 1 100 ? 0.354 14.465 13.546 1.00 59.12 100 PHE A O 1
ATOM 774 N N . GLU A 1 101 ? -0.150 16.591 12.997 1.00 56.72 101 GLU A N 1
ATOM 775 C CA . GLU A 1 101 ? 0.667 17.180 14.057 1.00 56.72 101 GLU A CA 1
ATOM 776 C C . GLU A 1 101 ? 0.022 16.892 15.422 1.00 56.72 101 GLU A C 1
ATOM 778 O O . GLU A 1 101 ? -1.094 17.342 15.697 1.00 56.72 101 GLU A O 1
ATOM 783 N N . PRO A 1 102 ? 0.673 16.113 16.305 1.00 58.28 102 PRO A N 1
ATOM 784 C CA . PRO A 1 102 ? 0.117 15.852 17.618 1.00 58.28 102 PRO A CA 1
ATOM 785 C C . PRO A 1 102 ? 0.182 17.131 18.454 1.00 58.28 102 PRO A C 1
ATOM 787 O O . PRO A 1 102 ? 1.269 17.586 18.813 1.00 58.28 102 PRO A O 1
ATOM 790 N N . HIS A 1 103 ? -0.980 17.676 18.820 1.00 51.81 103 HIS A N 1
ATOM 791 C CA . HIS A 1 103 ? -1.048 18.732 19.823 1.00 51.81 103 HIS A CA 1
ATOM 792 C C . HIS A 1 103 ? -0.579 18.153 21.163 1.00 51.81 103 HIS A C 1
ATOM 794 O O . HIS A 1 103 ? -1.248 17.311 21.768 1.00 51.81 103 HIS A O 1
ATOM 800 N N . ARG A 1 104 ? 0.633 18.528 21.576 1.00 57.12 104 ARG A N 1
ATOM 801 C CA . ARG A 1 104 ? 1.167 18.198 22.894 1.00 57.12 104 ARG A CA 1
ATOM 802 C C . ARG A 1 104 ? 0.756 19.312 23.833 1.00 57.12 104 ARG A C 1
ATOM 804 O O . ARG A 1 104 ? 1.314 20.402 23.761 1.00 57.12 104 ARG A O 1
ATOM 811 N N . GLU A 1 105 ? -0.182 19.021 24.724 1.00 53.00 105 GLU A N 1
ATOM 812 C CA . GLU A 1 105 ? -0.368 19.863 25.896 1.00 53.00 105 GLU A CA 1
ATOM 813 C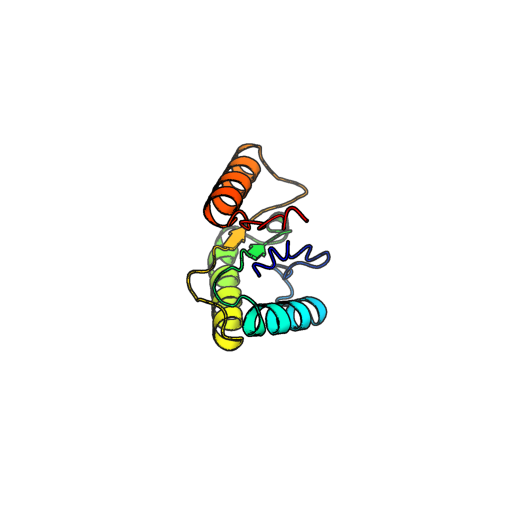 C . GLU A 1 105 ? 0.887 19.732 26.759 1.00 53.00 105 GLU A C 1
ATOM 815 O O . GLU A 1 105 ? 1.136 18.708 27.400 1.00 53.00 105 GLU A O 1
ATOM 820 N N . VAL A 1 106 ? 1.735 20.755 26.714 1.00 65.25 106 VAL A N 1
ATOM 821 C CA . VAL A 1 106 ? 2.810 20.903 27.686 1.00 65.25 106 VAL A CA 1
ATOM 822 C C . VAL A 1 106 ? 2.116 21.350 28.961 1.00 65.25 106 VAL A C 1
ATOM 824 O O . VAL A 1 106 ? 1.713 22.506 29.058 1.00 65.25 106 VAL A O 1
ATOM 827 N N . SER A 1 107 ? 1.917 20.440 29.919 1.00 58.22 107 SER A N 1
ATOM 828 C CA . SER A 1 107 ? 1.442 20.846 31.239 1.00 58.22 107 SER A CA 1
ATOM 829 C C . SER A 1 107 ? 2.521 21.741 31.849 1.00 58.22 107 SER A C 1
ATOM 831 O O . SER A 1 107 ? 3.538 21.254 32.353 1.00 58.22 107 SER A O 1
ATOM 833 N N . THR A 1 108 ? 2.346 23.053 31.745 1.00 54.19 108 THR A N 1
ATOM 834 C CA . THR A 1 108 ? 3.090 24.021 32.541 1.00 54.19 108 THR A CA 1
ATOM 835 C C . THR A 1 108 ? 2.735 23.739 33.995 1.00 54.19 108 THR A C 1
ATOM 837 O O . THR A 1 108 ? 1.595 23.962 34.403 1.00 54.19 108 THR A O 1
ATOM 840 N N . ARG A 1 109 ? 3.679 23.123 34.714 1.00 47.59 109 ARG A N 1
ATOM 841 C CA . ARG A 1 109 ? 3.649 23.017 36.174 1.00 47.59 109 ARG A CA 1
ATOM 842 C C . ARG A 1 109 ? 3.748 24.396 36.804 1.00 47.59 109 ARG A C 1
ATOM 844 O O . ARG A 1 109 ? 4.461 25.239 36.215 1.00 47.59 109 ARG A O 1
#

Radius of gyration: 15.12 Å; chains: 1; bounding box: 27×36×52 Å

Foldseek 3Di:
DDDPPPPPVVPAQALVHGQDPVNLVVLLVCLVPPLAQDAAEHEPCVVDDPVSVVVSLVVVLVVSVVSNHDSPHHYQYDYPVDGDPVSVVVVVVSCVVRDDDDPDDPPPD

InterPro domains:
  IPR000795 Translational (tr)-type GTP-binding domain [PF00009] (12-97)
  IPR027417 P-loop containing nucleoside triphosphate hydrolase [G3DSA:3.40.50.300] (12-107)
  IPR027417 P-loop containing nucleoside triphosphate hydrolase [SSF52540] (12-106)
  IPR050055 Elongation factor Tu GTPase [PTHR43721] (12-107)

Organism: Trichostrongylus colubriformis (NCBI:txid6319)

pLDDT: mean 70.47, std 15.06, range [32.53, 87.5]